Protein AF-A0A3B8VUH0-F1 (afdb_monomer)

Radius of gyration: 11.53 Å; Cα contacts (8 Å, |Δi|>4): 120; chains: 1; bounding box: 26×15×31 Å

Solvent-accessible surface area (backbone atoms only — not comparable to full-atom values): 4088 Å² total; per-residue (Å²): 124,60,29,35,39,39,26,35,60,54,62,70,58,39,52,52,52,44,51,57,42,41,77,72,67,34,46,72,49,80,19,62,28,31,69,52,33,54,52,49,58,75,74,49,86,62,81,43,78,49,64,43,59,86,36,69,101,36,32,27,64,58,38,51,51,53,50,52,69,69,54,82,121

Nearest PDB structures (foldseek):
  1kgs-assembly1_A  TM=9.424E-01  e=4.469E-06  Thermotoga maritima
  4h60-assembly1_A  TM=9.743E-01  e=1.338E-05  Vibrio cholerae O395
  3f7a-assembly1_A  TM=9.342E-01  e=5.125E-06  Pseudomonas aeruginosa
  6ont-assembly1_A-2  TM=9.572E-01  e=1.338E-05  Francisella tularensis subsp. novicida U112
  8tef-assembly2_C  TM=9.290E-01  e=2.656E-05  Flavobacterium johnsoniae UW101

Structure (mmCIF, N/CA/C/O backbone):
data_AF-A0A3B8VUH0-F1
#
_entry.id   AF-A0A3B8VUH0-F1
#
loop_
_atom_site.group_PDB
_atom_site.id
_atom_site.type_symbol
_atom_site.label_atom_id
_atom_site.label_alt_id
_atom_site.label_comp_id
_atom_site.label_asym_id
_atom_site.label_entity_id
_atom_site.label_seq_id
_atom_site.pdbx_PDB_ins_code
_atom_site.Cartn_x
_atom_site.Cartn_y
_atom_site.Cartn_z
_atom_site.occupancy
_atom_site.B_iso_or_equiv
_atom_site.auth_seq_id
_atom_site.auth_comp_id
_atom_site.auth_asym_id
_atom_site.auth_atom_id
_atom_site.pdbx_PDB_model_num
ATOM 1 N N . MET A 1 1 ? -15.950 2.573 7.101 1.00 86.38 1 MET A N 1
ATOM 2 C CA . MET A 1 1 ? -14.657 2.756 7.793 1.00 86.38 1 MET A CA 1
ATOM 3 C C . MET A 1 1 ? -13.625 2.903 6.698 1.00 86.38 1 MET A C 1
ATOM 5 O O . MET A 1 1 ? -13.660 2.075 5.799 1.00 86.38 1 MET A O 1
ATOM 9 N N . ILE A 1 2 ? -12.819 3.964 6.726 1.00 97.19 2 ILE A N 1
ATOM 10 C CA . ILE A 1 2 ? -11.833 4.224 5.668 1.00 97.19 2 ILE A CA 1
ATOM 11 C C . ILE A 1 2 ? -10.800 3.087 5.665 1.00 97.19 2 ILE A C 1
ATOM 13 O O . ILE A 1 2 ? -10.270 2.740 6.725 1.00 97.19 2 ILE A O 1
ATOM 17 N N . HIS A 1 3 ? -10.557 2.500 4.495 1.00 98.00 3 HIS A N 1
ATOM 18 C CA . HIS A 1 3 ? -9.637 1.389 4.281 1.00 98.00 3 HIS A CA 1
ATOM 19 C C . HIS A 1 3 ? -8.445 1.834 3.433 1.00 98.00 3 HIS A C 1
ATOM 21 O O . HIS A 1 3 ? -8.606 2.313 2.310 1.00 98.00 3 HIS A O 1
ATOM 27 N N . ILE A 1 4 ? -7.241 1.661 3.974 1.00 98.50 4 ILE A N 1
ATOM 28 C CA . ILE A 1 4 ? -5.994 2.141 3.379 1.00 98.50 4 ILE A CA 1
ATOM 29 C C . ILE A 1 4 ? -5.130 0.947 2.971 1.00 98.50 4 ILE A C 1
ATOM 31 O O . ILE A 1 4 ? -4.947 0.012 3.752 1.00 98.50 4 ILE A O 1
ATOM 35 N N . LEU A 1 5 ? -4.579 0.989 1.759 1.00 98.56 5 LEU A N 1
ATOM 36 C CA . LEU A 1 5 ? -3.517 0.086 1.319 1.00 98.56 5 LEU A CA 1
ATOM 37 C C . LEU A 1 5 ? -2.164 0.783 1.466 1.00 98.56 5 LEU A C 1
ATOM 39 O O . LEU A 1 5 ? -1.938 1.814 0.837 1.00 98.56 5 LEU A O 1
ATOM 43 N N . VAL A 1 6 ? -1.263 0.205 2.256 1.00 98.62 6 VAL A N 1
ATOM 44 C CA . VAL A 1 6 ? 0.137 0.633 2.374 1.00 98.62 6 VAL A CA 1
ATOM 45 C C . VAL A 1 6 ? 1.023 -0.334 1.585 1.00 98.62 6 VAL A C 1
ATOM 47 O O . VAL A 1 6 ? 0.902 -1.546 1.757 1.00 98.62 6 VAL A O 1
ATOM 50 N N . VAL A 1 7 ? 1.899 0.188 0.725 1.00 98.50 7 VAL A N 1
ATOM 51 C CA . VAL A 1 7 ? 2.890 -0.581 -0.044 1.00 98.50 7 VAL A CA 1
ATOM 52 C C . VAL A 1 7 ? 4.294 -0.106 0.330 1.00 98.50 7 VAL A C 1
ATOM 54 O O . VAL A 1 7 ? 4.682 0.998 -0.039 1.00 98.50 7 VAL A O 1
ATOM 57 N N . GLU A 1 8 ? 5.017 -0.924 1.090 1.00 98.38 8 GLU A N 1
ATOM 58 C CA . GLU A 1 8 ? 6.283 -0.579 1.754 1.00 98.38 8 GLU A CA 1
ATOM 59 C C . GLU A 1 8 ? 7.082 -1.867 2.006 1.00 98.38 8 GLU A C 1
ATOM 61 O O . GLU A 1 8 ? 6.558 -2.787 2.641 1.00 98.38 8 GLU A O 1
ATOM 66 N N . ASP A 1 9 ? 8.315 -1.963 1.502 1.00 98.06 9 ASP A N 1
ATOM 67 C CA . ASP A 1 9 ? 9.133 -3.178 1.604 1.00 98.06 9 ASP A CA 1
ATOM 68 C C . ASP A 1 9 ? 9.928 -3.265 2.919 1.00 98.06 9 ASP A C 1
ATOM 70 O O . ASP A 1 9 ? 10.205 -4.377 3.391 1.00 98.06 9 ASP A O 1
ATOM 74 N N . GLU A 1 10 ? 10.223 -2.142 3.589 1.00 98.12 10 GLU A N 1
ATOM 75 C CA . GLU A 1 10 ? 10.799 -2.168 4.935 1.00 98.12 10 GLU A CA 1
ATOM 76 C C . GLU A 1 10 ? 9.711 -2.500 5.970 1.00 98.12 10 GLU A C 1
ATOM 78 O O . GLU A 1 10 ? 8.948 -1.647 6.429 1.00 98.12 10 GLU A O 1
ATOM 83 N N . THR A 1 11 ? 9.684 -3.757 6.424 1.00 96.75 11 THR A N 1
ATOM 84 C CA . THR A 1 11 ? 8.677 -4.273 7.375 1.00 96.75 11 THR A CA 1
ATOM 85 C C . THR A 1 11 ? 8.489 -3.403 8.617 1.00 96.75 11 THR A C 1
ATOM 87 O O . THR A 1 11 ? 7.365 -3.196 9.064 1.00 96.75 11 THR A O 1
ATOM 90 N N . ARG A 1 12 ? 9.572 -2.834 9.154 1.00 97.88 12 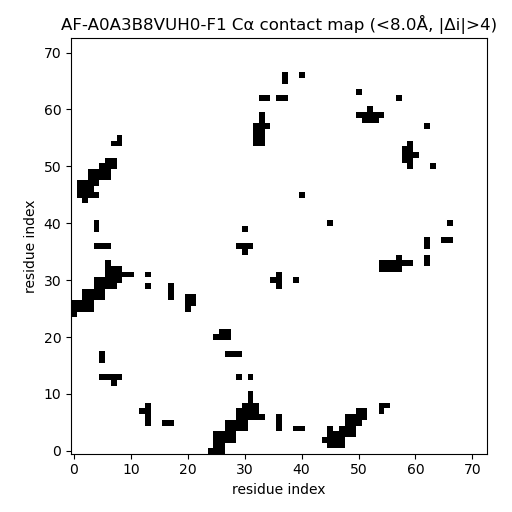ARG A N 1
ATOM 91 C CA . ARG A 1 12 ? 9.523 -1.951 10.325 1.00 97.88 12 ARG A CA 1
ATOM 92 C C . ARG A 1 12 ? 8.788 -0.637 10.043 1.00 97.88 12 ARG A C 1
ATOM 94 O O . ARG A 1 12 ? 8.076 -0.148 10.919 1.00 97.88 12 ARG A O 1
ATOM 101 N N . VAL A 1 13 ? 8.972 -0.061 8.855 1.00 97.94 13 VAL A N 1
ATOM 102 C CA . VAL A 1 13 ? 8.273 1.162 8.430 1.00 97.94 13 VAL A CA 1
ATOM 103 C C . VAL A 1 13 ? 6.809 0.838 8.156 1.00 97.94 13 VAL A C 1
ATOM 105 O O . VAL A 1 13 ? 5.928 1.540 8.653 1.00 97.94 13 VAL A O 1
ATOM 108 N N . ALA A 1 14 ? 6.544 -0.276 7.470 1.00 98.00 14 ALA A N 1
ATOM 109 C CA . ALA A 1 14 ? 5.193 -0.752 7.206 1.00 98.00 14 ALA 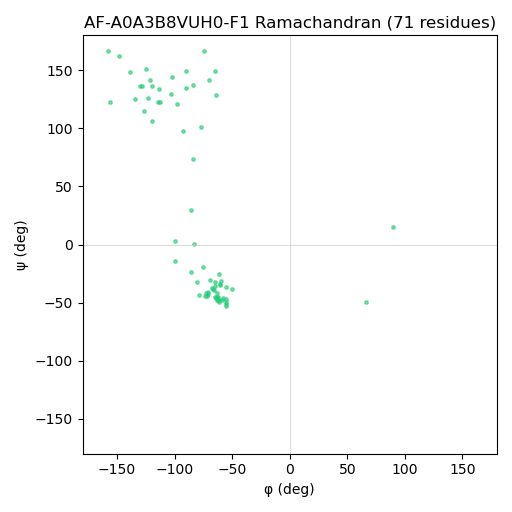A CA 1
ATOM 110 C C . ALA A 1 14 ? 4.392 -0.979 8.502 1.00 98.00 14 ALA A C 1
ATOM 112 O O . ALA A 1 14 ? 3.257 -0.512 8.617 1.00 98.00 14 ALA A O 1
ATOM 113 N N . ASP A 1 15 ? 4.991 -1.632 9.503 1.00 97.94 15 ASP A N 1
ATOM 114 C CA . ASP A 1 15 ? 4.360 -1.891 10.802 1.00 97.94 15 ASP A CA 1
ATOM 115 C C . ASP A 1 15 ? 4.101 -0.597 11.586 1.00 97.94 15 ASP A C 1
ATOM 117 O O . ASP A 1 15 ? 3.048 -0.447 12.212 1.00 97.94 15 ASP A O 1
ATOM 121 N N . LEU A 1 16 ? 5.033 0.364 11.532 1.00 98.31 16 LEU A N 1
ATOM 122 C CA . LEU A 1 16 ? 4.864 1.675 12.158 1.00 98.31 16 LEU A CA 1
ATOM 123 C C . LEU A 1 16 ? 3.697 2.451 11.530 1.00 98.31 16 LEU A C 1
ATOM 125 O O . LEU A 1 16 ? 2.851 2.977 12.256 1.00 98.31 16 LEU A O 1
ATOM 129 N N . LEU A 1 17 ? 3.636 2.499 10.195 1.00 98.06 17 LEU A N 1
ATOM 130 C CA . LEU A 1 17 ? 2.554 3.149 9.452 1.00 98.06 17 LEU A CA 1
ATOM 131 C C . LEU A 1 17 ? 1.212 2.487 9.747 1.00 98.06 17 LEU A C 1
ATOM 133 O O . LEU A 1 17 ? 0.245 3.176 10.075 1.00 98.06 17 LEU A O 1
ATOM 137 N N . LYS A 1 18 ? 1.164 1.152 9.681 1.00 98.31 18 LYS A N 1
ATOM 138 C CA . LYS A 1 18 ? -0.035 0.374 9.983 1.00 98.31 18 LYS A CA 1
ATOM 139 C C . LYS A 1 18 ? -0.556 0.705 11.374 1.00 98.31 18 LYS A C 1
ATOM 141 O O . LYS A 1 18 ? -1.709 1.106 11.501 1.00 98.31 18 LYS A O 1
ATOM 146 N N . LYS A 1 19 ? 0.300 0.612 12.393 1.00 98.44 19 LYS A N 1
ATOM 147 C CA . LYS A 1 19 ? -0.082 0.884 13.779 1.00 98.44 19 LYS A CA 1
ATOM 148 C C . LYS A 1 19 ? -0.619 2.307 13.957 1.00 98.44 19 LYS A C 1
ATOM 15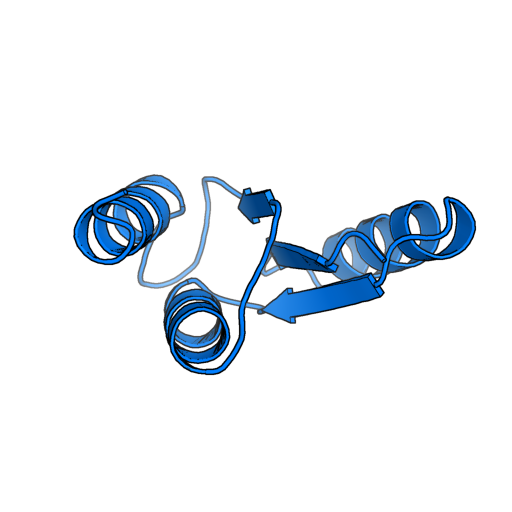0 O O . LYS A 1 19 ? -1.684 2.472 14.538 1.00 98.44 19 LYS A O 1
ATOM 155 N N . GLY A 1 20 ? 0.073 3.324 13.437 1.00 98.38 20 GLY A N 1
ATOM 156 C CA . GLY A 1 20 ? -0.368 4.717 13.584 1.00 98.38 20 GLY A CA 1
ATOM 157 C C . GLY A 1 20 ? -1.699 5.015 12.878 1.00 98.38 20 GLY A C 1
ATOM 158 O O . GLY A 1 20 ? -2.529 5.771 13.389 1.00 98.38 20 GLY A O 1
ATOM 159 N N . LEU A 1 21 ? -1.935 4.396 11.718 1.00 98.12 21 LEU A N 1
ATOM 160 C CA . LEU A 1 21 ? -3.193 4.522 10.980 1.00 98.12 21 LEU A CA 1
ATOM 161 C C . LEU A 1 21 ? -4.339 3.756 11.666 1.00 98.12 21 LEU A C 1
ATOM 163 O O . LEU A 1 21 ? -5.442 4.289 11.786 1.00 98.12 21 LEU A O 1
ATOM 167 N N . GLU A 1 22 ? -4.085 2.549 12.172 1.00 98.06 22 GLU A N 1
ATOM 168 C CA . GLU A 1 22 ? -5.067 1.774 12.943 1.00 98.06 22 GLU A CA 1
ATOM 169 C C . GLU A 1 22 ? -5.450 2.485 14.253 1.00 98.06 22 GLU A C 1
ATOM 171 O O . GLU A 1 22 ? -6.634 2.583 14.575 1.00 98.06 22 GLU A O 1
ATOM 176 N N . GLU A 1 23 ? -4.483 3.073 14.968 1.00 98.19 23 GLU A N 1
ATOM 177 C CA . GLU A 1 23 ? -4.726 3.908 16.159 1.00 98.19 23 GLU A CA 1
ATOM 178 C C . GLU A 1 23 ? -5.566 5.158 15.842 1.00 98.19 23 GLU A C 1
ATOM 180 O O . GLU A 1 23 ? -6.291 5.658 16.703 1.00 98.19 23 GLU A O 1
ATOM 185 N N . SER A 1 24 ? -5.524 5.630 14.593 1.00 97.12 24 SER A N 1
ATOM 186 C CA . SER A 1 24 ? -6.353 6.734 14.092 1.00 97.12 24 SER A CA 1
ATOM 187 C C . SER A 1 24 ? -7.760 6.294 13.649 1.00 97.12 24 SER A C 1
ATOM 189 O O . SER A 1 24 ? -8.554 7.127 13.212 1.00 97.12 24 SER A O 1
ATOM 191 N N . GLY A 1 25 ? -8.095 5.003 13.768 1.00 97.56 25 GLY A N 1
ATOM 192 C CA . GLY A 1 25 ? -9.414 4.447 13.447 1.00 97.56 25 GLY A CA 1
ATOM 193 C C . GLY A 1 25 ? -9.590 3.979 11.998 1.00 97.56 25 GLY A C 1
ATOM 194 O O . GLY A 1 25 ? -10.727 3.769 11.562 1.00 97.56 25 GLY A O 1
ATOM 195 N N . TYR A 1 26 ? -8.499 3.822 11.243 1.00 98.31 26 TYR A N 1
ATOM 196 C CA . TYR A 1 26 ? -8.527 3.297 9.876 1.00 98.31 26 TYR A CA 1
ATOM 197 C C . TYR A 1 26 ? -8.379 1.775 9.846 1.00 98.31 26 TYR A C 1
ATOM 199 O O . TYR A 1 26 ? -7.695 1.186 10.678 1.00 98.31 26 TYR A O 1
ATOM 207 N N . ASN A 1 27 ? -8.981 1.134 8.842 1.00 98.19 27 ASN A N 1
ATOM 208 C CA . ASN A 1 27 ? -8.626 -0.237 8.487 1.00 98.19 27 ASN A CA 1
ATOM 209 C C . ASN A 1 27 ? -7.400 -0.189 7.565 1.00 98.19 27 ASN A C 1
ATOM 211 O O . ASN A 1 27 ? -7.365 0.646 6.657 1.00 98.19 27 ASN A O 1
ATOM 215 N N . VAL 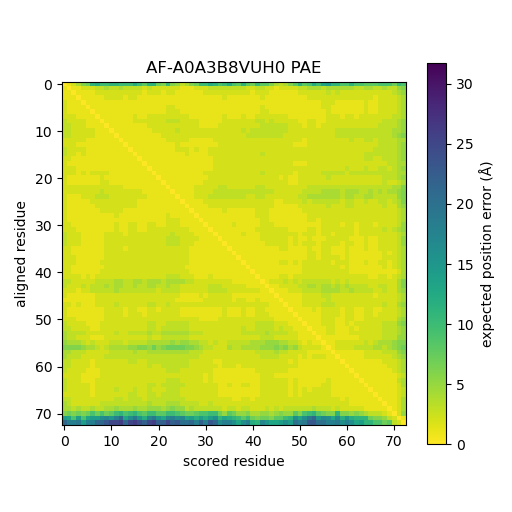A 1 28 ? -6.410 -1.061 7.760 1.00 98.38 28 VAL A N 1
ATOM 216 C CA . VAL A 1 28 ? -5.148 -0.992 7.006 1.00 98.38 28 VAL A CA 1
ATOM 217 C C . VAL A 1 28 ? -4.727 -2.363 6.490 1.00 98.38 28 VAL A C 1
ATOM 219 O O . VAL A 1 28 ? -4.547 -3.313 7.251 1.00 98.38 28 VAL A O 1
ATOM 222 N N . SER A 1 29 ? -4.509 -2.448 5.179 1.00 98.50 29 SER A N 1
ATOM 223 C CA . SER A 1 29 ? -3.823 -3.566 4.529 1.00 98.50 29 SER A CA 1
ATOM 224 C C . SER A 1 29 ? -2.385 -3.177 4.195 1.00 98.50 29 SER A C 1
ATOM 226 O O . SER A 1 29 ? -2.134 -2.045 3.789 1.00 98.50 29 SER A O 1
ATOM 228 N N . VAL A 1 30 ? -1.454 -4.125 4.307 1.00 98.38 30 VAL A N 1
ATOM 229 C CA . VAL A 1 30 ? -0.033 -3.920 3.989 1.00 98.38 30 VAL A CA 1
ATOM 230 C C . VAL A 1 30 ? 0.394 -4.871 2.872 1.00 98.38 30 VAL A C 1
ATOM 232 O O . VAL A 1 30 ? 0.063 -6.058 2.907 1.00 98.38 30 VAL A O 1
ATOM 235 N N . ALA A 1 31 ? 1.146 -4.352 1.905 1.00 98.19 31 ALA A N 1
ATOM 236 C CA . ALA A 1 31 ? 1.895 -5.104 0.908 1.00 98.19 31 ALA A CA 1
ATOM 237 C C . ALA A 1 31 ? 3.386 -4.757 0.986 1.00 98.19 31 ALA A C 1
ATOM 239 O O . ALA A 1 31 ? 3.733 -3.592 1.142 1.00 98.19 31 ALA A O 1
ATOM 240 N N . TYR A 1 32 ? 4.247 -5.760 0.812 1.00 97.88 32 TYR A N 1
ATOM 241 C CA . TYR A 1 32 ? 5.707 -5.606 0.927 1.00 97.88 32 TYR A CA 1
ATOM 242 C C . TYR A 1 32 ? 6.432 -5.463 -0.416 1.00 97.88 32 TYR A C 1
ATOM 244 O O . TYR A 1 32 ? 7.654 -5.424 -0.474 1.00 97.88 32 TYR A O 1
ATOM 252 N N . ASP A 1 33 ? 5.679 -5.423 -1.512 1.00 97.88 33 ASP A N 1
ATOM 253 C CA . ASP A 1 33 ? 6.177 -5.090 -2.839 1.00 97.88 33 ASP A CA 1
ATOM 254 C C . ASP A 1 33 ? 5.011 -4.610 -3.715 1.00 97.88 33 ASP A C 1
ATOM 256 O O . ASP A 1 33 ? 3.827 -4.795 -3.391 1.00 97.88 33 ASP A O 1
ATOM 260 N N . GLY A 1 34 ? 5.340 -4.005 -4.858 1.00 97.50 34 GLY A N 1
ATOM 261 C CA . GLY A 1 34 ? 4.328 -3.505 -5.779 1.00 97.50 34 GLY A CA 1
ATOM 262 C C . GLY A 1 34 ? 3.394 -4.601 -6.312 1.00 97.50 34 GLY A C 1
ATOM 263 O O . GLY A 1 34 ? 2.210 -4.344 -6.534 1.00 97.50 34 GLY A O 1
ATOM 264 N N . ALA A 1 35 ? 3.882 -5.825 -6.540 1.00 97.38 35 ALA A N 1
ATOM 265 C CA . ALA A 1 35 ? 3.089 -6.899 -7.141 1.00 97.38 35 ALA A CA 1
ATOM 266 C C . ALA A 1 35 ? 2.019 -7.421 -6.168 1.00 97.38 35 ALA A C 1
ATOM 268 O O . ALA A 1 35 ? 0.867 -7.653 -6.552 1.00 97.38 35 ALA A O 1
ATOM 269 N N . MET A 1 36 ? 2.377 -7.558 -4.893 1.00 97.88 36 MET A N 1
ATOM 270 C CA . MET A 1 36 ? 1.467 -7.818 -3.791 1.00 97.88 36 MET A CA 1
ATOM 271 C C . MET A 1 36 ? 0.478 -6.665 -3.632 1.00 97.88 36 MET A C 1
ATOM 273 O O . MET A 1 36 ? -0.720 -6.931 -3.538 1.00 97.88 36 MET A O 1
ATOM 277 N N . GLY A 1 37 ? 0.947 -5.414 -3.690 1.00 97.81 37 GLY A N 1
ATOM 278 C CA . GLY A 1 37 ? 0.090 -4.228 -3.648 1.00 97.81 37 GLY A CA 1
ATOM 279 C C . GLY A 1 37 ? -0.972 -4.259 -4.745 1.00 97.81 37 GLY A C 1
ATOM 280 O O . GLY A 1 37 ? -2.160 -4.095 -4.475 1.00 97.81 37 GLY A O 1
ATOM 281 N N . LEU A 1 38 ? -0.577 -4.582 -5.979 1.00 97.75 38 LEU A N 1
ATOM 282 C CA . LEU A 1 38 ? -1.489 -4.659 -7.119 1.00 97.75 38 LEU A CA 1
ATOM 283 C C . LEU A 1 38 ? -2.491 -5.812 -6.990 1.00 97.75 38 LEU A C 1
ATOM 285 O O . LEU A 1 38 ? -3.654 -5.671 -7.369 1.00 97.75 38 LEU A O 1
ATOM 289 N N . ARG A 1 39 ? -2.062 -6.959 -6.450 1.00 97.94 39 ARG A N 1
ATOM 290 C CA . ARG A 1 39 ? -2.962 -8.080 -6.145 1.00 97.94 39 ARG A CA 1
ATOM 291 C C . ARG A 1 39 ? -3.989 -7.706 -5.082 1.00 97.94 39 ARG A C 1
ATOM 293 O O . ARG A 1 39 ? -5.165 -7.998 -5.277 1.00 97.94 39 ARG A O 1
ATOM 300 N N . LEU A 1 40 ? -3.555 -7.063 -3.996 1.00 98.00 40 LEU A N 1
ATOM 301 C CA . LEU A 1 40 ? -4.449 -6.604 -2.935 1.00 98.00 40 LEU A CA 1
ATOM 302 C C . LEU A 1 40 ? -5.454 -5.594 -3.479 1.00 98.00 40 LEU A C 1
ATOM 304 O O . LEU A 1 40 ? -6.655 -5.810 -3.321 1.00 98.00 40 LEU A O 1
ATOM 308 N N . PHE A 1 41 ? -4.982 -4.579 -4.209 1.00 97.69 41 PHE A N 1
ATOM 309 C CA . PHE A 1 41 ? -5.826 -3.556 -4.829 1.00 97.69 41 PHE A CA 1
ATOM 310 C C . PHE A 1 41 ? -6.911 -4.147 -5.743 1.00 97.69 41 PHE A C 1
ATOM 312 O O . PHE A 1 41 ? -8.032 -3.661 -5.774 1.00 97.69 41 PHE A O 1
ATOM 319 N N . LYS A 1 42 ? -6.615 -5.236 -6.464 1.00 96.56 42 LYS A N 1
ATOM 320 C CA . LYS A 1 42 ? -7.604 -5.938 -7.304 1.00 96.56 42 LYS A CA 1
ATOM 321 C C . LYS A 1 42 ? -8.607 -6.785 -6.513 1.00 96.56 42 LYS A C 1
ATOM 323 O O . LYS A 1 42 ? -9.634 -7.170 -7.063 1.00 96.56 42 LYS A O 1
ATOM 328 N N . SER A 1 43 ? -8.289 -7.139 -5.270 1.00 96.38 43 SER A N 1
AT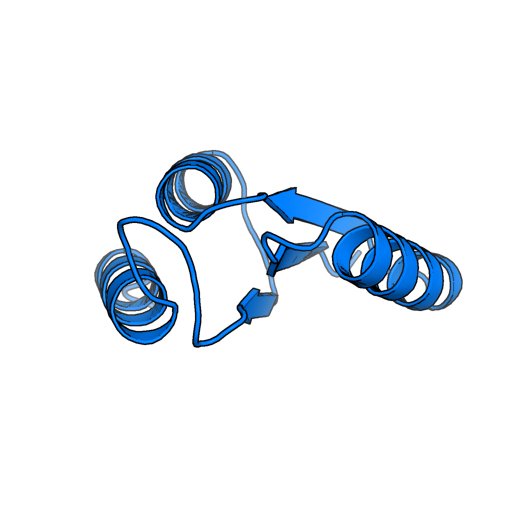OM 329 C CA . SER A 1 43 ? -9.070 -8.072 -4.446 1.00 96.38 43 SER A CA 1
ATOM 330 C C . SER A 1 43 ? -9.996 -7.398 -3.433 1.00 96.38 43 SER A C 1
ATOM 332 O O . SER A 1 43 ? -10.875 -8.060 -2.883 1.00 96.38 43 SER A O 1
ATOM 334 N N . ALA A 1 44 ? -9.808 -6.104 -3.179 1.00 95.06 44 ALA A N 1
ATOM 335 C CA . ALA A 1 44 ? -10.570 -5.339 -2.203 1.00 95.06 44 ALA A CA 1
ATOM 336 C C . ALA A 1 44 ? -10.715 -3.879 -2.647 1.00 95.06 44 ALA A C 1
ATOM 338 O O . ALA A 1 44 ? -9.960 -3.395 -3.485 1.00 95.06 44 ALA A O 1
ATOM 339 N N . VAL A 1 45 ? -11.680 -3.174 -2.056 1.00 94.56 45 VAL A N 1
ATOM 340 C CA . VAL A 1 45 ? -11.853 -1.731 -2.250 1.00 94.56 45 VAL A CA 1
ATOM 341 C C . VAL A 1 45 ? -11.042 -0.985 -1.191 1.00 94.56 45 VAL A C 1
ATOM 343 O O . VAL A 1 45 ? -11.075 -1.343 -0.007 1.00 94.56 45 VAL A O 1
ATOM 346 N N . TYR A 1 46 ? -10.330 0.047 -1.636 1.00 97.44 46 TYR A N 1
ATOM 347 C CA . TYR A 1 46 ? -9.516 0.93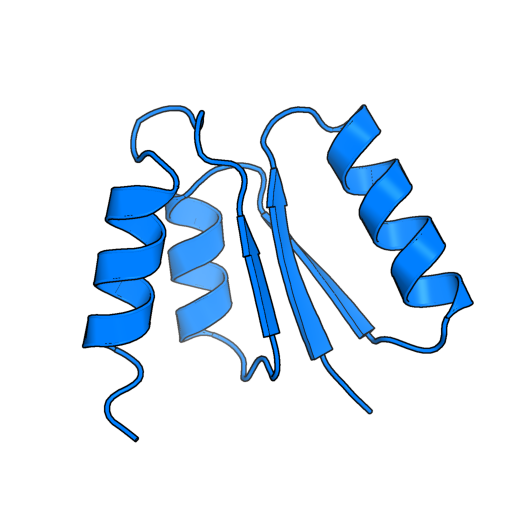2 -0.811 1.00 97.44 46 TYR A CA 1
ATOM 348 C C . TYR A 1 46 ? -9.891 2.383 -1.095 1.00 97.44 46 TYR A C 1
ATOM 350 O O . TYR A 1 46 ? -10.025 2.767 -2.254 1.00 97.44 46 TYR A O 1
ATOM 358 N N . ASP A 1 47 ? -10.019 3.186 -0.042 1.00 97.19 47 ASP A N 1
ATOM 359 C CA . ASP A 1 47 ? -10.274 4.626 -0.147 1.00 97.19 47 ASP A CA 1
ATOM 360 C C . ASP A 1 47 ? -8.978 5.398 -0.438 1.00 97.19 47 ASP A C 1
ATOM 362 O O . ASP A 1 47 ? -8.988 6.414 -1.129 1.00 97.19 47 ASP A O 1
ATOM 366 N N . PHE A 1 48 ? -7.847 4.901 0.080 1.00 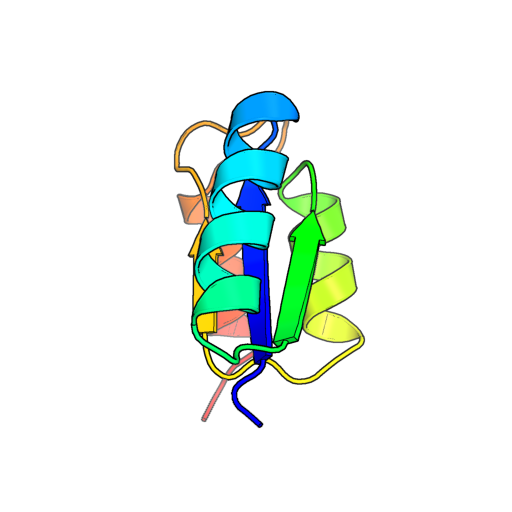96.00 48 PHE A N 1
ATOM 367 C CA . PHE A 1 48 ? -6.526 5.488 -0.130 1.00 96.00 48 PHE A CA 1
ATOM 368 C C . PHE A 1 48 ? -5.461 4.420 -0.363 1.00 96.00 48 PHE A C 1
AT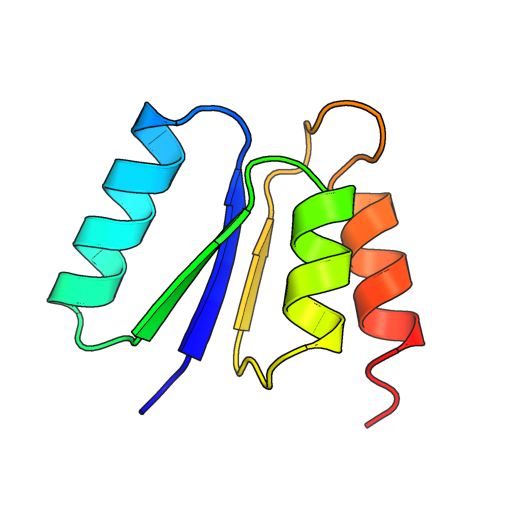OM 370 O O . PHE A 1 48 ? -5.498 3.330 0.212 1.00 96.00 48 PHE A O 1
ATOM 377 N N . VAL A 1 49 ? -4.464 4.782 -1.169 1.00 97.50 49 VAL A N 1
ATOM 378 C CA . VAL A 1 49 ? -3.249 3.999 -1.388 1.00 97.50 49 VAL A CA 1
ATOM 379 C C . VAL A 1 49 ? -2.047 4.866 -1.028 1.00 97.50 49 VAL A C 1
ATOM 381 O O . VAL A 1 49 ? -1.905 5.975 -1.543 1.00 97.50 49 VAL A O 1
ATOM 384 N N . ILE A 1 50 ? -1.186 4.357 -0.152 1.00 97.88 50 ILE A N 1
ATOM 385 C CA . ILE A 1 50 ? 0.099 4.948 0.222 1.00 97.88 50 ILE A CA 1
ATOM 386 C C . ILE A 1 50 ? 1.175 3.981 -0.268 1.00 97.88 50 ILE A C 1
ATOM 388 O O . ILE A 1 50 ? 1.150 2.811 0.095 1.00 97.88 50 ILE A O 1
ATOM 392 N N . SER A 1 51 ? 2.097 4.441 -1.108 1.00 97.88 51 SER A N 1
ATOM 393 C CA . SER A 1 51 ? 3.164 3.606 -1.670 1.00 97.88 51 SER A CA 1
ATOM 394 C C . SER A 1 51 ? 4.501 4.296 -1.490 1.00 97.88 51 SER A C 1
ATOM 396 O O . SER A 1 51 ? 4.604 5.483 -1.809 1.00 97.88 51 SER A O 1
ATOM 398 N N . ASP A 1 52 ? 5.522 3.548 -1.077 1.00 97.62 52 ASP A N 1
ATOM 399 C CA . ASP A 1 52 ? 6.898 3.988 -1.268 1.00 97.62 52 ASP A CA 1
ATOM 400 C C . ASP A 1 52 ? 7.212 4.064 -2.772 1.00 97.62 52 ASP A C 1
ATOM 402 O O . ASP A 1 52 ? 6.636 3.348 -3.599 1.00 97.62 52 ASP A O 1
ATOM 406 N N . VAL A 1 53 ? 8.096 4.989 -3.129 1.00 97.19 53 VAL A N 1
ATOM 407 C CA . VAL A 1 53 ? 8.659 5.173 -4.461 1.00 97.19 53 VAL A CA 1
ATOM 408 C C . VAL A 1 53 ? 9.671 4.074 -4.768 1.00 97.19 53 VAL A C 1
ATOM 410 O O . VAL A 1 53 ? 9.657 3.540 -5.882 1.00 97.19 53 VAL A O 1
ATOM 413 N N . ILE A 1 54 ? 10.549 3.748 -3.817 1.00 96.94 54 ILE A N 1
ATOM 414 C CA . ILE A 1 54 ? 11.624 2.776 -4.015 1.00 96.94 54 ILE A CA 1
ATOM 415 C C . ILE A 1 54 ? 11.113 1.410 -3.571 1.00 96.94 54 ILE A C 1
ATOM 417 O O . ILE A 1 54 ? 11.141 1.081 -2.404 1.00 96.94 54 ILE A O 1
ATOM 421 N N . LEU A 1 55 ? 10.657 0.603 -4.526 1.00 97.00 55 LEU A N 1
ATOM 422 C CA . LEU A 1 55 ? 10.202 -0.763 -4.269 1.00 97.00 55 LEU A CA 1
ATOM 423 C C . LEU A 1 55 ? 10.963 -1.754 -5.159 1.00 97.00 55 LEU A C 1
ATOM 425 O O . LEU A 1 55 ? 11.355 -1.403 -6.282 1.00 97.00 55 LEU A O 1
ATOM 429 N N . PRO A 1 56 ? 11.156 -3.005 -4.710 1.00 93.25 56 PRO A N 1
ATOM 430 C CA . PRO A 1 56 ? 11.802 -4.032 -5.513 1.00 93.25 56 PRO A CA 1
ATOM 431 C C . PRO A 1 56 ? 10.914 -4.471 -6.687 1.00 93.25 56 PRO A C 1
ATOM 433 O O . PRO A 1 56 ? 9.706 -4.662 -6.545 1.00 93.25 56 PRO A O 1
ATOM 436 N N . ASN A 1 57 ? 11.541 -4.728 -7.840 1.00 93.00 57 ASN A N 1
ATOM 437 C CA . ASN A 1 57 ? 10.942 -5.223 -9.094 1.00 93.00 57 ASN A CA 1
ATOM 438 C C . ASN A 1 57 ? 9.964 -4.268 -9.801 1.00 93.00 57 ASN A C 1
ATOM 440 O O . ASN A 1 57 ? 10.107 -4.060 -11.002 1.00 93.00 57 ASN A O 1
ATOM 444 N N . MET A 1 58 ? 8.986 -3.713 -9.084 1.00 95.75 58 MET A N 1
ATOM 445 C CA . MET A 1 58 ? 8.040 -2.711 -9.575 1.00 95.75 58 MET A CA 1
ATOM 446 C C . MET A 1 58 ? 8.065 -1.522 -8.627 1.00 95.75 58 MET A C 1
ATOM 448 O O . MET A 1 58 ? 7.661 -1.655 -7.472 1.00 95.75 58 MET A O 1
ATOM 452 N N . ASN A 1 59 ? 8.522 -0.371 -9.117 1.00 96.94 59 ASN A N 1
ATOM 453 C CA . ASN A 1 59 ? 8.631 0.823 -8.283 1.00 96.94 59 ASN A CA 1
ATOM 454 C C . ASN A 1 59 ? 7.251 1.450 -7.999 1.00 96.94 59 ASN A C 1
ATOM 456 O O . ASN A 1 59 ? 6.253 1.148 -8.664 1.00 96.94 59 ASN A O 1
ATOM 460 N N . GLY A 1 60 ? 7.195 2.372 -7.036 1.00 96.94 60 GLY A N 1
ATOM 461 C CA . GLY A 1 60 ? 5.947 3.017 -6.627 1.00 96.94 60 GLY A CA 1
ATOM 462 C C . GLY A 1 60 ? 5.236 3.783 -7.742 1.00 96.94 60 GLY A C 1
ATOM 463 O O . GLY A 1 60 ? 4.006 3.831 -7.774 1.00 96.94 60 GLY A O 1
ATOM 464 N N . PHE A 1 61 ? 5.974 4.351 -8.702 1.00 97.81 61 PHE A N 1
ATOM 465 C CA . PHE A 1 61 ? 5.370 5.069 -9.827 1.00 97.81 61 PHE A CA 1
ATOM 466 C C . PHE A 1 61 ? 4.682 4.121 -10.809 1.00 97.81 61 PHE A C 1
ATOM 468 O O . PHE A 1 61 ? 3.573 4.418 -11.264 1.00 97.81 61 PHE A O 1
ATOM 475 N N . GLU A 1 62 ? 5.321 2.993 -11.126 1.00 97.94 62 GLU A N 1
ATOM 476 C CA . GLU A 1 62 ? 4.752 1.930 -11.959 1.00 97.94 62 GLU A CA 1
ATOM 477 C C . GLU A 1 62 ? 3.511 1.336 -11.297 1.00 97.94 62 GLU A C 1
ATOM 479 O O . GLU A 1 62 ? 2.448 1.293 -11.916 1.00 97.94 62 GLU A O 1
ATOM 484 N N . PHE A 1 63 ? 3.603 1.001 -10.008 1.00 97.81 63 PHE A N 1
ATOM 485 C CA . PHE A 1 63 ? 2.464 0.544 -9.217 1.00 97.81 63 PHE A CA 1
ATOM 486 C C . PHE A 1 63 ? 1.300 1.548 -9.258 1.00 97.81 63 PHE A C 1
ATOM 488 O O . PHE A 1 63 ? 0.178 1.191 -9.620 1.00 97.81 63 PHE A O 1
ATOM 495 N N . CYS A 1 64 ? 1.561 2.827 -8.972 1.00 97.12 64 CYS A N 1
ATOM 496 C CA . CYS A 1 64 ? 0.538 3.871 -9.018 1.00 97.12 64 CYS A CA 1
ATOM 497 C C . CYS A 1 64 ? -0.081 4.036 -10.416 1.00 97.12 64 CYS A C 1
ATOM 499 O O . CYS A 1 64 ? -1.261 4.372 -10.541 1.00 97.12 64 CYS A O 1
ATOM 501 N N . LYS A 1 65 ? 0.705 3.843 -11.483 1.00 97.19 65 LYS A N 1
ATOM 502 C CA . LYS A 1 65 ? 0.211 3.888 -12.865 1.00 97.19 65 LYS A CA 1
ATOM 503 C C . LYS A 1 65 ? -0.770 2.746 -13.131 1.00 97.19 65 LYS A C 1
ATOM 505 O O . LYS A 1 65 ? -1.834 3.011 -13.684 1.00 97.19 65 LYS A O 1
ATOM 510 N N . GLU A 1 66 ? -0.448 1.528 -12.703 1.00 97.00 66 GLU A N 1
ATOM 511 C CA . GLU A 1 66 ? -1.337 0.365 -12.817 1.00 97.00 66 GLU A CA 1
ATOM 512 C C . GLU A 1 66 ? -2.621 0.551 -11.998 1.00 97.00 66 GLU A C 1
ATOM 514 O O . GLU A 1 66 ? -3.720 0.345 -12.512 1.00 97.00 66 GLU A O 1
ATOM 519 N N . VAL A 1 67 ? -2.505 1.027 -10.753 1.00 96.81 67 VAL A N 1
ATOM 520 C CA . VAL A 1 67 ? -3.653 1.345 -9.887 1.00 96.81 67 VAL A CA 1
ATOM 521 C C . VAL A 1 67 ? -4.599 2.338 -10.564 1.00 96.81 67 VAL A C 1
ATOM 523 O O . VAL A 1 67 ? -5.792 2.068 -10.667 1.00 96.81 67 VAL A O 1
ATOM 526 N N . ARG A 1 68 ? -4.081 3.450 -11.103 1.00 95.50 68 ARG A N 1
ATOM 527 C CA . ARG A 1 68 ? -4.896 4.439 -11.835 1.00 95.50 68 ARG A CA 1
ATOM 528 C C . ARG A 1 68 ? -5.502 3.888 -13.125 1.00 95.50 68 ARG A C 1
ATOM 530 O O . ARG A 1 68 ? -6.583 4.307 -13.515 1.00 95.50 68 ARG A O 1
ATOM 537 N N . ALA A 1 69 ? -4.820 2.969 -13.807 1.00 95.38 69 ALA A N 1
ATOM 538 C CA . ALA A 1 69 ? -5.355 2.342 -15.013 1.00 95.38 69 ALA A CA 1
ATOM 539 C C . ALA A 1 69 ? -6.541 1.408 -14.709 1.00 95.38 69 ALA A C 1
ATOM 541 O O . ALA A 1 69 ? -7.428 1.258 -15.553 1.00 95.38 69 ALA A O 1
ATOM 542 N N . ILE A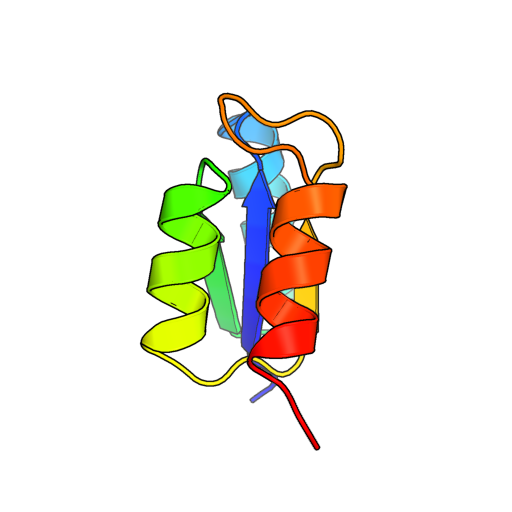 1 70 ? -6.547 0.795 -13.521 1.00 93.44 70 ILE A N 1
ATOM 543 C CA . ILE A 1 70 ? -7.636 -0.047 -13.010 1.00 93.44 70 ILE A CA 1
ATOM 544 C C . ILE A 1 70 ? -8.780 0.821 -12.473 1.00 93.44 70 ILE A C 1
ATOM 546 O O . ILE A 1 70 ? -9.943 0.550 -12.764 1.00 93.44 70 ILE A O 1
ATOM 550 N N . ASN A 1 71 ? -8.451 1.873 -11.725 1.00 88.19 71 ASN A N 1
ATOM 551 C CA . ASN A 1 71 ? -9.406 2.767 -11.080 1.00 88.19 71 ASN A CA 1
ATOM 552 C C . ASN A 1 71 ? -9.893 3.866 -12.040 1.00 88.19 71 ASN A C 1
ATOM 554 O O . ASN A 1 71 ? -9.459 5.012 -11.950 1.00 88.19 71 ASN A O 1
ATOM 558 N N . LYS A 1 72 ? -10.754 3.502 -12.999 1.00 72.69 72 LYS A N 1
ATOM 559 C CA . LYS A 1 72 ? -11.284 4.406 -14.043 1.00 72.69 72 LYS A CA 1
ATOM 560 C C . LYS A 1 72 ? -12.532 5.208 -13.636 1.00 72.69 72 LYS A C 1
ATOM 562 O O . LYS A 1 72 ? -13.339 5.531 -14.506 1.00 72.69 72 LYS A O 1
ATOM 567 N N . GLU A 1 73 ? -12.684 5.532 -12.358 1.00 57.22 73 GLU A N 1
ATOM 568 C CA . GLU A 1 73 ? -13.752 6.417 -11.863 1.00 57.22 73 GLU A CA 1
ATOM 569 C C . GLU A 1 73 ? -13.206 7.793 -11.477 1.00 57.22 73 GLU A C 1
ATOM 571 O O . GLU A 1 73 ? -12.132 7.844 -10.830 1.00 57.22 73 GLU A O 1
#

pLDDT: mean 96.19, std 5.77, range [57.22, 98.62]

Secondary structure (DSSP, 8-state):
--EEEEE-S-HHHHHHHHHHHHHTT-EEEEESSHHHHHHHHHHS--SEEEE-SS-SSS-HHHHHHHHHHH---

Foldseek 3Di:
DAEEEEEAQPVVVQVVVCVVVVVVVYHYDYHNALVSSLVVLVVDDHPYYHYAQDGPPAGPVNSVVSSCVVVVD

Sequence (73 aa):
MIHILVVEDETRVADLLKKGLEESGYNVSVAYDGAMGLRLFKSAVYDFVISDVILPNMNGFEFCKEVRAINKE

Mean predicted aligned error: 2.41 Å